Protein AF-A0A2A9NY56-F1 (afdb_monomer_lite)

Structure (mmCIF, N/CA/C/O backbone):
data_AF-A0A2A9NY56-F1
#
_entry.id   AF-A0A2A9NY56-F1
#
loop_
_atom_site.group_PDB
_atom_site.id
_atom_site.type_symbol
_atom_site.label_atom_id
_atom_site.label_alt_id
_atom_site.label_comp_id
_atom_site.label_asym_id
_atom_site.label_entity_id
_atom_site.label_seq_id
_atom_site.pdbx_PDB_ins_code
_atom_site.Cartn_x
_atom_site.Cartn_y
_atom_site.Cartn_z
_atom_site.occupancy
_atom_site.B_iso_or_equiv
_atom_site.auth_seq_id
_atom_site.auth_comp_id
_atom_site.auth_asym_id
_atom_site.auth_atom_id
_atom_site.pdbx_PDB_model_num
ATOM 1 N N . MET A 1 1 ? 79.852 6.663 -27.196 1.00 42.16 1 MET A N 1
ATOM 2 C CA . MET A 1 1 ? 78.808 7.225 -26.314 1.00 42.16 1 MET A CA 1
ATOM 3 C C . MET A 1 1 ? 77.506 6.534 -26.672 1.00 42.16 1 MET A C 1
ATOM 5 O O . MET A 1 1 ? 76.923 6.876 -27.689 1.00 42.16 1 MET A O 1
ATOM 9 N N . SER A 1 2 ? 77.112 5.520 -25.904 1.00 43.03 2 SER A N 1
ATOM 10 C CA . SER A 1 2 ? 75.875 4.762 -26.122 1.00 43.03 2 SER A CA 1
ATOM 11 C C . SER A 1 2 ? 75.054 4.850 -24.839 1.00 43.03 2 SER A C 1
ATOM 13 O O . SER A 1 2 ? 75.516 4.393 -23.796 1.00 43.03 2 SER A O 1
ATOM 15 N N . GLN A 1 3 ? 73.889 5.494 -24.895 1.00 44.47 3 GLN A N 1
ATOM 16 C CA . GLN A 1 3 ? 72.906 5.458 -23.810 1.00 44.47 3 GLN A CA 1
ATOM 17 C C . GLN A 1 3 ? 72.068 4.178 -23.935 1.00 44.47 3 GLN A C 1
ATOM 19 O O . GLN A 1 3 ? 71.648 3.857 -25.048 1.00 44.47 3 GLN A O 1
ATOM 24 N N . PRO A 1 4 ? 71.783 3.459 -22.836 1.00 50.56 4 PRO A N 1
ATOM 25 C CA . PRO A 1 4 ? 70.754 2.437 -22.830 1.00 50.56 4 PRO A CA 1
ATOM 26 C C . PRO A 1 4 ? 69.376 3.062 -22.575 1.00 50.56 4 PRO A C 1
ATOM 28 O O . PRO A 1 4 ? 69.202 3.922 -21.712 1.00 50.56 4 PRO A O 1
ATOM 31 N N . GLN A 1 5 ? 68.403 2.594 -23.347 1.00 48.91 5 GLN A N 1
ATOM 32 C CA . GLN A 1 5 ? 66.991 2.952 -23.312 1.00 48.91 5 GLN A CA 1
ATOM 33 C C . GLN A 1 5 ? 66.207 1.733 -22.796 1.00 48.91 5 GLN A C 1
ATOM 35 O O . GLN A 1 5 ? 66.368 0.676 -23.396 1.00 48.91 5 GLN A O 1
ATOM 40 N N . GLN A 1 6 ? 65.410 1.886 -21.719 1.00 47.91 6 GLN A N 1
ATOM 41 C CA . GLN A 1 6 ? 64.246 1.069 -21.261 1.00 47.91 6 GLN A CA 1
ATOM 42 C C . GLN A 1 6 ? 64.031 1.270 -19.740 1.00 47.91 6 GLN A C 1
ATOM 44 O O . GLN A 1 6 ? 65.013 1.345 -19.011 1.00 47.91 6 GLN A O 1
ATOM 49 N N . SER A 1 7 ? 62.840 1.386 -19.139 1.00 48.34 7 SER A N 1
ATOM 50 C CA . SER A 1 7 ? 61.424 1.301 -19.551 1.00 48.34 7 SER A CA 1
ATOM 51 C C . SER A 1 7 ? 60.571 2.089 -18.528 1.00 48.34 7 SER A C 1
ATOM 53 O O . SER A 1 7 ? 60.995 2.209 -17.376 1.00 48.34 7 SER A O 1
ATOM 55 N N . PRO A 1 8 ? 59.375 2.604 -18.874 1.00 48.44 8 PRO A N 1
ATOM 56 C CA . PRO A 1 8 ? 58.460 3.170 -17.886 1.00 48.44 8 PRO A CA 1
ATOM 57 C C . PRO A 1 8 ? 57.785 2.066 -17.056 1.00 48.44 8 PRO A C 1
ATOM 59 O O . PRO A 1 8 ? 57.293 1.078 -17.593 1.00 48.44 8 PRO A O 1
ATOM 62 N N . SER A 1 9 ? 57.796 2.261 -15.737 1.00 47.44 9 SER A N 1
ATOM 63 C CA . SER A 1 9 ? 57.176 1.410 -14.717 1.00 47.44 9 SER A CA 1
ATOM 64 C C . SER A 1 9 ? 55.661 1.299 -14.937 1.00 47.44 9 SER A C 1
ATOM 66 O O . SER A 1 9 ? 54.946 2.300 -14.863 1.00 47.44 9 SER A O 1
ATOM 68 N N . GLU A 1 10 ? 55.179 0.091 -15.221 1.00 50.28 10 GLU A N 1
ATOM 69 C CA . GLU A 1 10 ? 53.761 -0.233 -15.374 1.00 50.28 10 GLU A CA 1
ATOM 70 C C . GLU A 1 10 ? 53.108 -0.276 -13.982 1.00 50.28 10 GLU A C 1
ATOM 72 O O . GLU A 1 10 ? 53.420 -1.129 -13.150 1.00 50.28 10 GLU A O 1
ATOM 77 N N . ALA A 1 11 ? 52.243 0.697 -13.688 1.00 56.78 11 ALA A N 1
ATOM 78 C CA . ALA A 1 11 ? 51.464 0.705 -12.455 1.00 56.78 11 ALA A CA 1
ATOM 79 C C . ALA A 1 11 ? 50.435 -0.443 -12.481 1.00 56.78 11 ALA A C 1
ATOM 81 O O . ALA A 1 11 ? 49.786 -0.642 -13.510 1.00 56.78 11 ALA A O 1
ATOM 82 N N . PRO A 1 12 ? 50.224 -1.176 -11.373 1.00 51.25 12 PRO A N 1
ATOM 83 C CA . PRO A 1 12 ? 49.227 -2.233 -11.340 1.00 51.25 12 PRO A CA 1
ATOM 84 C C . PRO A 1 12 ? 47.830 -1.613 -11.431 1.00 51.25 12 PRO A C 1
ATOM 86 O O . PRO A 1 12 ? 47.360 -0.959 -10.499 1.00 51.25 12 PRO A O 1
ATOM 89 N N . GLN A 1 13 ? 47.158 -1.824 -12.564 1.00 53.50 13 GLN A N 1
ATOM 90 C CA . GLN A 1 13 ? 45.727 -1.582 -12.697 1.00 53.50 13 GLN A CA 1
ATOM 91 C C . GLN A 1 13 ? 45.003 -2.584 -11.794 1.00 53.50 13 GLN A C 1
ATOM 93 O O . GLN A 1 13 ? 44.793 -3.742 -12.154 1.00 53.50 13 GLN A O 1
ATOM 98 N N . SER A 1 14 ? 44.653 -2.152 -10.584 1.00 56.78 14 SER A N 1
ATOM 99 C CA . SER A 1 14 ? 43.724 -2.871 -9.723 1.00 56.78 14 SER A CA 1
ATOM 100 C C . SER A 1 14 ? 42.369 -2.907 -10.424 1.00 56.78 14 SER A C 1
ATOM 102 O O . SER A 1 14 ? 41.573 -1.973 -10.357 1.00 56.7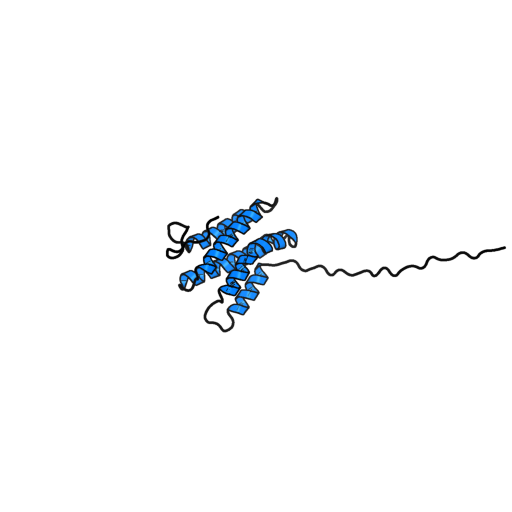8 14 SER A O 1
ATOM 104 N N . ASN A 1 15 ? 42.123 -3.995 -11.147 1.00 57.31 15 ASN A N 1
ATOM 105 C CA . ASN A 1 15 ? 40.839 -4.291 -11.755 1.00 57.31 15 ASN A CA 1
ATOM 106 C C . ASN A 1 15 ? 39.848 -4.573 -10.613 1.00 57.31 15 ASN A C 1
ATOM 108 O O . ASN A 1 15 ? 39.720 -5.704 -10.145 1.00 57.31 15 ASN A O 1
ATOM 112 N N . VAL A 1 16 ? 39.229 -3.519 -10.074 1.00 62.28 16 VAL A N 1
ATOM 113 C CA . VAL A 1 16 ? 38.193 -3.638 -9.047 1.00 62.28 16 VAL A CA 1
ATOM 114 C C . VAL A 1 16 ? 37.009 -4.334 -9.707 1.00 62.28 16 VAL A C 1
ATOM 116 O O . VAL A 1 16 ? 36.280 -3.726 -10.487 1.00 62.28 16 VAL A O 1
ATOM 119 N N . MET A 1 17 ? 36.826 -5.624 -9.420 1.00 58.97 17 MET A N 1
ATOM 120 C CA . MET A 1 17 ? 35.583 -6.319 -9.736 1.00 58.97 17 MET A CA 1
ATOM 121 C C . MET A 1 17 ? 34.468 -5.656 -8.925 1.00 58.97 17 MET A C 1
ATOM 123 O O . MET A 1 17 ? 34.290 -5.937 -7.741 1.00 58.97 17 MET A O 1
ATOM 127 N N . ILE A 1 18 ? 33.740 -4.731 -9.547 1.00 68.50 18 ILE A N 1
ATOM 128 C CA . ILE A 1 18 ? 32.514 -4.184 -8.977 1.00 68.50 18 ILE A CA 1
ATOM 129 C C . ILE A 1 18 ? 31.457 -5.275 -9.145 1.00 68.50 18 ILE A C 1
ATOM 131 O O . ILE A 1 18 ? 30.907 -5.453 -10.231 1.00 68.50 18 ILE A O 1
ATOM 135 N N . SER A 1 19 ? 31.215 -6.049 -8.086 1.00 72.62 19 SER A N 1
ATOM 136 C CA . SER A 1 19 ? 30.100 -6.994 -8.060 1.00 72.62 19 SER A CA 1
ATOM 137 C C . SER A 1 19 ? 28.792 -6.235 -8.323 1.00 72.62 19 SER A C 1
ATOM 139 O O . SER A 1 19 ? 28.560 -5.208 -7.677 1.00 72.62 19 SER A O 1
ATOM 141 N N . PRO A 1 20 ? 27.940 -6.701 -9.254 1.00 70.69 20 PRO A N 1
ATOM 142 C CA . PRO A 1 20 ? 26.686 -6.026 -9.544 1.00 70.69 20 PRO A CA 1
ATOM 143 C C . PRO A 1 20 ? 25.802 -6.008 -8.297 1.00 70.69 20 PRO A C 1
ATOM 145 O O . PRO A 1 20 ? 25.590 -7.039 -7.656 1.00 70.69 20 PRO A O 1
ATOM 148 N N . ILE A 1 21 ? 25.301 -4.822 -7.949 1.00 75.62 21 ILE A N 1
ATOM 149 C CA . ILE A 1 21 ? 24.345 -4.649 -6.855 1.00 75.62 21 ILE A CA 1
ATOM 150 C C . ILE A 1 21 ? 23.062 -5.387 -7.261 1.00 75.62 21 ILE A C 1
ATOM 152 O O . ILE A 1 21 ? 22.561 -5.139 -8.363 1.00 75.62 21 ILE A O 1
ATOM 156 N N . PRO A 1 22 ? 22.536 -6.304 -6.428 1.00 81.69 22 PRO A N 1
ATOM 157 C CA . PRO A 1 22 ? 21.313 -7.015 -6.762 1.00 81.69 22 PRO A CA 1
ATOM 158 C C . PRO A 1 22 ? 20.146 -6.026 -6.914 1.00 81.69 22 PRO A C 1
ATOM 160 O O . PRO A 1 22 ? 20.089 -5.031 -6.184 1.00 81.69 22 PRO A O 1
ATOM 163 N N . PRO A 1 23 ? 19.216 -6.281 -7.850 1.00 86.12 23 PRO A N 1
ATOM 164 C CA . PRO A 1 23 ? 18.052 -5.430 -8.035 1.00 86.12 23 PRO A CA 1
ATOM 165 C C . PRO A 1 23 ? 17.198 -5.371 -6.768 1.00 86.12 23 PRO A C 1
ATOM 167 O O . PRO A 1 23 ? 17.100 -6.348 -6.024 1.00 86.12 23 PRO A O 1
ATOM 170 N N . THR A 1 24 ? 16.558 -4.225 -6.536 1.00 89.62 24 THR A N 1
ATOM 171 C CA . THR A 1 24 ? 15.567 -4.103 -5.467 1.00 89.62 24 THR A CA 1
ATOM 172 C C . THR A 1 24 ? 14.310 -4.906 -5.812 1.00 89.62 24 THR A C 1
ATOM 174 O O . THR A 1 24 ? 13.937 -5.038 -6.981 1.00 89.62 24 THR A O 1
ATOM 177 N N . ASP A 1 25 ? 13.683 -5.468 -4.779 1.00 92.94 25 ASP A N 1
ATOM 178 C CA . ASP A 1 25 ? 12.424 -6.205 -4.870 1.00 92.94 25 ASP A CA 1
ATOM 179 C C . ASP A 1 25 ? 11.568 -5.851 -3.652 1.00 92.94 25 ASP A C 1
ATOM 181 O O . ASP A 1 25 ? 11.750 -6.377 -2.546 1.00 92.94 25 ASP A O 1
ATOM 185 N N . TYR A 1 26 ? 10.637 -4.917 -3.845 1.00 95.56 26 TYR A N 1
ATOM 186 C CA . TYR A 1 26 ? 9.736 -4.497 -2.774 1.00 95.56 26 TYR A CA 1
ATOM 187 C C . TYR A 1 26 ? 8.805 -5.622 -2.308 1.00 95.56 26 TYR A C 1
ATOM 189 O O . TYR A 1 26 ? 8.437 -5.677 -1.134 1.00 95.56 26 TYR A O 1
ATOM 197 N N . GLY A 1 27 ? 8.424 -6.531 -3.208 1.00 94.31 27 GLY A N 1
ATOM 198 C CA . GLY A 1 27 ? 7.563 -7.665 -2.894 1.00 94.31 27 GLY A CA 1
ATOM 199 C C . GLY A 1 27 ? 8.231 -8.608 -1.903 1.00 94.31 27 GLY A C 1
ATOM 200 O O . GLY A 1 27 ? 7.651 -8.921 -0.861 1.00 94.31 27 GLY A O 1
ATOM 201 N N . ALA A 1 28 ? 9.470 -9.005 -2.190 1.00 94.31 28 ALA A N 1
ATOM 202 C CA . ALA A 1 28 ? 10.279 -9.830 -1.301 1.00 94.31 28 ALA A CA 1
ATOM 203 C C . ALA A 1 28 ? 10.540 -9.131 0.041 1.00 94.31 28 ALA A C 1
ATOM 205 O O . ALA A 1 28 ? 10.365 -9.749 1.092 1.00 94.31 28 ALA A O 1
ATOM 206 N N . PHE A 1 29 ? 10.879 -7.837 0.015 1.00 94.38 29 PHE A N 1
ATOM 207 C CA . PHE A 1 29 ? 11.087 -7.035 1.224 1.00 94.38 29 PHE A CA 1
ATOM 208 C C . PHE A 1 29 ? 9.848 -7.016 2.132 1.00 94.38 29 PHE A C 1
ATOM 210 O O . PHE A 1 29 ? 9.940 -7.329 3.318 1.00 94.38 29 PHE A O 1
ATOM 217 N N . VAL A 1 30 ? 8.671 -6.705 1.579 1.00 94.94 30 VAL A N 1
ATOM 218 C CA . VAL A 1 30 ? 7.408 -6.674 2.334 1.00 94.94 30 VAL A CA 1
ATOM 219 C C . VAL A 1 30 ? 7.083 -8.044 2.922 1.00 94.94 30 VAL A C 1
ATOM 221 O O . VAL A 1 30 ? 6.676 -8.132 4.079 1.00 94.94 30 VAL A O 1
ATOM 224 N N . ILE A 1 31 ? 7.252 -9.119 2.146 1.00 93.50 31 ILE A N 1
ATOM 225 C CA . ILE A 1 31 ? 6.973 -10.481 2.617 1.00 93.50 31 ILE A CA 1
ATOM 226 C C . ILE A 1 31 ? 7.880 -10.844 3.798 1.00 93.50 31 ILE A C 1
ATOM 228 O O . ILE A 1 31 ? 7.381 -11.406 4.772 1.00 93.50 31 ILE A O 1
ATOM 232 N N . ASP A 1 32 ? 9.171 -10.502 3.747 1.00 92.38 32 ASP A N 1
ATOM 233 C CA . ASP A 1 32 ? 10.100 -10.740 4.859 1.00 92.38 32 ASP A CA 1
ATOM 234 C C . ASP A 1 32 ? 9.665 -10.001 6.131 1.00 92.38 32 ASP A C 1
ATOM 236 O O . ASP A 1 32 ? 9.522 -10.618 7.191 1.00 92.38 32 ASP A O 1
ATOM 240 N N . VAL A 1 33 ? 9.362 -8.702 6.028 1.00 90.56 33 VAL A N 1
ATOM 241 C CA . VAL A 1 33 ? 8.942 -7.900 7.190 1.00 90.56 33 VAL A CA 1
ATOM 242 C C . VAL A 1 33 ? 7.625 -8.418 7.779 1.00 90.56 33 VAL A C 1
ATOM 244 O O . VAL A 1 33 ? 7.515 -8.616 8.992 1.00 90.56 33 VAL A O 1
ATOM 247 N N . LEU A 1 34 ? 6.633 -8.734 6.941 1.00 89.56 34 LEU A N 1
ATOM 248 C CA . LEU A 1 34 ? 5.360 -9.306 7.399 1.00 89.56 34 LEU A CA 1
ATOM 249 C C . LEU A 1 34 ? 5.540 -10.696 8.039 1.00 89.56 34 LEU A C 1
ATOM 251 O O . LEU A 1 34 ? 4.872 -11.038 9.020 1.00 89.56 34 LEU A O 1
ATOM 255 N N . ALA A 1 35 ? 6.459 -11.512 7.521 1.00 89.25 35 ALA A N 1
ATOM 256 C CA . ALA A 1 35 ? 6.771 -12.819 8.092 1.00 89.25 35 ALA A CA 1
ATOM 257 C C . ALA A 1 35 ? 7.497 -12.716 9.441 1.00 89.25 35 ALA A C 1
ATOM 259 O O . ALA A 1 35 ? 7.395 -13.635 10.252 1.00 89.25 35 ALA A O 1
ATOM 260 N N . ARG A 1 36 ? 8.238 -11.633 9.692 1.00 86.56 36 ARG A N 1
ATOM 261 C CA . ARG A 1 36 ? 8.925 -11.385 10.968 1.00 86.56 36 ARG A CA 1
ATOM 262 C C . ARG A 1 36 ? 7.983 -10.820 12.026 1.00 86.56 36 ARG A C 1
ATOM 264 O O . ARG A 1 36 ? 7.981 -11.319 13.145 1.00 86.56 36 ARG A O 1
ATOM 271 N N . THR A 1 37 ? 7.132 -9.870 11.653 1.00 81.50 37 THR A N 1
ATOM 272 C CA . THR A 1 37 ? 6.140 -9.245 12.553 1.00 81.50 37 THR A C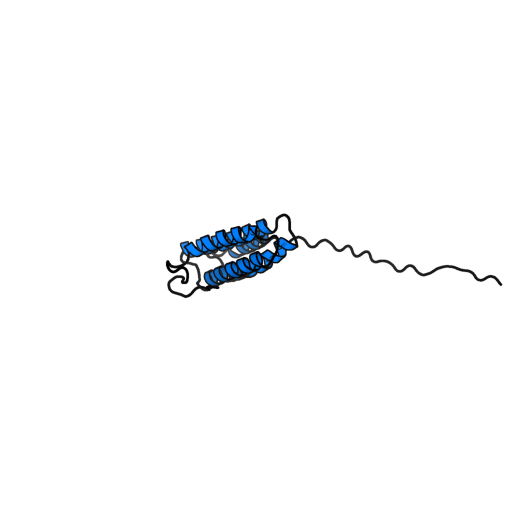A 1
ATOM 273 C C . THR A 1 37 ? 5.039 -10.197 13.011 1.00 81.50 37 THR A C 1
ATOM 275 O O . THR A 1 37 ? 4.490 -10.033 14.096 1.00 81.50 37 THR A O 1
ATOM 278 N N . SER A 1 38 ? 4.718 -11.218 12.213 1.00 79.44 38 SER A N 1
ATOM 279 C CA . SER A 1 38 ? 3.705 -12.225 12.563 1.00 79.44 38 SER A CA 1
ATOM 280 C C . SER A 1 38 ? 4.232 -13.377 13.428 1.00 79.44 38 SER A C 1
ATOM 282 O O . SER A 1 38 ? 3.440 -14.127 14.004 1.00 79.44 38 SER A O 1
ATOM 284 N N . ARG A 1 39 ? 5.555 -13.547 13.563 1.00 75.44 39 ARG A N 1
ATOM 285 C CA . ARG A 1 39 ? 6.142 -14.633 14.365 1.00 75.44 39 ARG A CA 1
ATOM 286 C C . ARG A 1 39 ? 6.091 -14.290 15.853 1.00 75.44 39 ARG A C 1
ATOM 288 O O . ARG A 1 39 ? 6.961 -13.607 16.375 1.00 75.44 39 ARG A O 1
ATOM 295 N N . GLY A 1 40 ? 5.089 -14.830 16.545 1.00 66.06 40 GLY A N 1
ATOM 296 C CA . GLY A 1 40 ? 5.008 -14.819 18.012 1.00 66.06 40 GLY A CA 1
ATOM 297 C C . GLY A 1 40 ? 4.050 -13.786 18.608 1.00 66.06 40 GLY A C 1
ATOM 298 O O . GLY A 1 40 ? 3.779 -13.851 19.804 1.00 66.06 40 GLY A O 1
ATOM 299 N N . SER A 1 41 ? 3.481 -12.897 17.791 1.00 67.88 41 SER A N 1
ATOM 300 C CA . SER A 1 41 ? 2.420 -11.972 18.199 1.00 67.88 41 SER A CA 1
ATOM 301 C C . SER A 1 41 ? 1.076 -12.387 17.598 1.00 67.88 41 SER A C 1
ATOM 303 O O . SER A 1 41 ? 1.002 -12.842 16.457 1.00 67.88 41 SER A O 1
ATOM 305 N N . ARG A 1 42 ? -0.011 -12.221 18.362 1.00 75.31 42 ARG A N 1
ATOM 306 C CA . ARG A 1 42 ? -1.383 -12.426 17.863 1.00 75.31 42 ARG A CA 1
ATOM 307 C C . ARG A 1 42 ? -1.823 -11.286 16.924 1.00 75.31 42 ARG A C 1
ATOM 309 O O . ARG A 1 42 ? -2.753 -11.486 16.148 1.00 75.31 42 ARG A O 1
ATOM 316 N N . SER A 1 43 ? -1.143 -10.138 16.964 1.00 80.81 43 SER A N 1
ATOM 317 C CA . SER A 1 43 ? -1.421 -8.946 16.153 1.00 80.81 43 SER A CA 1
ATOM 318 C C . SER A 1 43 ? -0.190 -8.492 15.362 1.00 80.81 43 SER A C 1
ATOM 320 O O . SER A 1 43 ? 0.948 -8.710 15.779 1.00 80.81 43 SER A O 1
ATOM 322 N N . ILE A 1 44 ? -0.424 -7.848 14.219 1.00 89.44 44 ILE A N 1
ATOM 323 C CA . ILE A 1 44 ? 0.631 -7.263 13.379 1.00 89.44 44 ILE A CA 1
ATOM 324 C C . ILE A 1 44 ? 1.125 -5.968 14.031 1.00 89.44 44 ILE A C 1
ATOM 326 O O . ILE A 1 44 ? 0.309 -5.158 14.466 1.00 89.44 44 ILE A O 1
ATOM 330 N N . ASP A 1 45 ? 2.443 -5.759 14.071 1.00 91.06 45 ASP A N 1
ATOM 331 C CA . ASP A 1 45 ? 3.020 -4.472 14.467 1.00 91.06 45 ASP A CA 1
ATOM 332 C C . ASP A 1 45 ? 2.738 -3.419 13.380 1.00 91.06 45 ASP A C 1
ATOM 334 O O . ASP A 1 45 ? 3.323 -3.431 12.290 1.00 91.06 45 ASP A O 1
ATOM 338 N N . GLN A 1 46 ? 1.807 -2.507 13.673 1.00 94.69 46 GLN A N 1
ATOM 339 C CA . GLN A 1 46 ? 1.395 -1.461 12.742 1.00 94.69 46 GLN A CA 1
ATOM 340 C C . GLN A 1 46 ? 2.478 -0.403 12.508 1.00 94.69 46 GLN A C 1
ATOM 342 O O . GLN A 1 46 ? 2.455 0.252 11.468 1.00 94.69 46 GLN A O 1
ATOM 347 N N . LYS A 1 47 ? 3.477 -0.277 13.390 1.00 94.31 47 LYS A N 1
ATOM 348 C CA . LYS A 1 47 ? 4.602 0.644 13.198 1.00 94.31 47 LYS A CA 1
ATOM 349 C C . LYS A 1 47 ? 5.539 0.152 12.100 1.00 94.31 47 LYS A C 1
ATOM 351 O O . LYS A 1 47 ? 5.902 0.928 11.216 1.00 94.31 47 LYS A O 1
ATOM 356 N N . GLU A 1 48 ? 5.893 -1.133 12.115 1.00 92.88 48 GLU A N 1
ATOM 357 C CA . GLU A 1 48 ? 6.678 -1.744 11.031 1.00 92.88 48 GLU A CA 1
ATOM 358 C C . GLU A 1 48 ? 5.884 -1.767 9.715 1.00 92.88 48 GLU A C 1
ATOM 360 O O . GLU A 1 48 ? 6.436 -1.500 8.643 1.00 92.88 48 GLU A O 1
ATOM 365 N N . LEU A 1 49 ? 4.565 -1.985 9.785 1.00 95.31 49 LEU A N 1
ATOM 366 C CA . LEU A 1 49 ? 3.680 -1.868 8.625 1.00 95.31 49 LEU A CA 1
ATOM 367 C C . LEU A 1 49 ? 3.678 -0.442 8.047 1.00 95.31 49 LEU A C 1
ATOM 369 O O . LEU A 1 49 ? 3.837 -0.282 6.837 1.00 95.31 49 LEU A O 1
ATOM 373 N N . CYS A 1 50 ? 3.548 0.593 8.884 1.00 96.81 50 CYS A N 1
ATOM 374 C CA . CYS A 1 50 ? 3.623 1.997 8.468 1.00 96.81 50 CYS A CA 1
ATOM 375 C C . CYS A 1 50 ? 4.957 2.310 7.783 1.00 96.81 50 CYS A C 1
ATOM 377 O O . CYS A 1 50 ? 4.970 2.963 6.740 1.00 96.81 50 CYS A O 1
ATOM 379 N N . GLN A 1 51 ? 6.072 1.804 8.314 1.00 95.50 51 GLN A N 1
ATOM 380 C CA . GLN A 1 51 ? 7.383 1.953 7.677 1.00 95.50 51 GLN A CA 1
ATOM 381 C C . GLN A 1 51 ? 7.414 1.295 6.294 1.00 95.50 51 GLN A C 1
ATOM 383 O O . GLN A 1 51 ? 7.830 1.931 5.327 1.00 95.50 51 GLN A O 1
ATOM 388 N N . CYS A 1 52 ? 6.910 0.063 6.165 1.00 95.19 52 CYS A N 1
ATOM 389 C CA . CYS A 1 52 ? 6.836 -0.622 4.874 1.00 95.19 52 CYS A CA 1
ATOM 390 C C . CYS A 1 52 ? 5.999 0.159 3.860 1.00 95.19 52 CYS A C 1
ATOM 392 O O . CYS A 1 52 ? 6.425 0.332 2.719 1.00 95.19 52 CYS A O 1
ATOM 394 N N . ILE A 1 53 ? 4.827 0.645 4.274 1.00 97.38 53 ILE A N 1
ATOM 395 C CA . ILE A 1 53 ? 3.928 1.445 3.436 1.00 97.38 53 ILE A CA 1
ATOM 3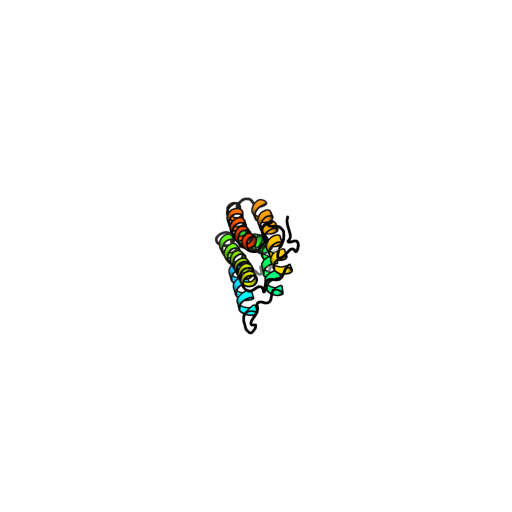96 C C . ILE A 1 53 ? 4.611 2.748 3.005 1.00 97.38 53 ILE A C 1
ATOM 398 O O . ILE A 1 53 ? 4.565 3.100 1.827 1.00 97.38 53 ILE A O 1
ATOM 402 N N . GLY A 1 54 ? 5.270 3.445 3.933 1.00 97.06 54 GLY A N 1
ATOM 403 C CA . GLY A 1 54 ? 5.959 4.709 3.663 1.00 97.06 54 GLY A CA 1
ATOM 404 C C . GLY A 1 54 ? 7.103 4.585 2.655 1.00 97.06 54 GLY A C 1
ATOM 405 O O . GLY A 1 54 ? 7.422 5.551 1.970 1.00 97.06 54 GLY A O 1
ATOM 406 N N . LEU A 1 55 ? 7.688 3.395 2.505 1.00 97.00 55 LEU A N 1
ATOM 407 C CA . LEU A 1 55 ? 8.749 3.133 1.531 1.00 97.00 55 LEU A CA 1
ATOM 408 C C . LEU A 1 55 ? 8.227 2.865 0.108 1.00 97.00 55 LEU A C 1
ATOM 410 O O . LEU A 1 55 ? 9.021 2.854 -0.833 1.00 97.00 55 LEU A O 1
ATOM 414 N N . ALA A 1 56 ? 6.917 2.676 -0.088 1.00 97.00 56 ALA A N 1
ATOM 415 C CA . ALA A 1 56 ? 6.348 2.253 -1.372 1.00 97.00 56 ALA A CA 1
ATOM 416 C C . ALA A 1 56 ? 6.698 3.192 -2.539 1.00 97.00 56 ALA A C 1
ATOM 418 O O . ALA A 1 56 ? 6.965 2.720 -3.644 1.00 97.00 56 ALA A O 1
ATOM 419 N N . SER A 1 57 ? 6.720 4.509 -2.314 1.00 95.44 57 SER A N 1
ATOM 420 C CA . SER A 1 57 ? 7.049 5.498 -3.349 1.00 95.44 57 SER A CA 1
ATOM 421 C C . SER A 1 57 ? 8.540 5.488 -3.707 1.00 95.44 57 SER A C 1
ATOM 423 O O . SER A 1 57 ? 8.890 5.632 -4.879 1.00 95.44 57 SER A O 1
ATOM 425 N N . SER A 1 58 ? 9.422 5.247 -2.732 1.00 94.44 58 SER A N 1
ATOM 426 C CA . SER A 1 58 ? 10.861 5.073 -2.970 1.00 94.44 58 SER A CA 1
ATOM 427 C C . SER A 1 58 ? 11.151 3.785 -3.736 1.00 94.44 58 SER A C 1
ATOM 429 O O . SER A 1 58 ? 11.853 3.828 -4.745 1.00 94.44 58 SER A O 1
ATOM 431 N N . PHE A 1 59 ? 10.551 2.665 -3.320 1.00 94.62 59 PHE A N 1
ATOM 432 C CA . PHE A 1 59 ? 10.688 1.392 -4.027 1.00 94.62 59 PHE A CA 1
ATOM 433 C C . PHE A 1 59 ? 10.102 1.434 -5.433 1.00 94.62 59 PHE A C 1
ATOM 435 O O . PHE A 1 59 ? 10.644 0.799 -6.327 1.00 94.62 59 PHE A O 1
ATOM 442 N N . LEU A 1 60 ? 9.046 2.218 -5.673 1.00 93.62 60 LEU A N 1
ATOM 443 C CA . LEU A 1 60 ? 8.549 2.426 -7.032 1.00 93.62 60 LEU A CA 1
ATOM 444 C C . LEU A 1 60 ? 9.651 2.983 -7.942 1.00 93.62 60 LEU A C 1
ATOM 446 O O . LEU A 1 60 ? 9.820 2.517 -9.065 1.00 93.62 60 LEU A O 1
ATOM 450 N N . VAL A 1 61 ? 10.422 3.961 -7.466 1.00 91.25 61 VAL A N 1
ATOM 451 C CA . VAL A 1 61 ? 11.534 4.526 -8.239 1.00 91.25 61 VAL A CA 1
ATOM 452 C C . VAL A 1 61 ? 12.665 3.510 -8.390 1.00 91.25 61 VAL A C 1
ATOM 454 O O . VAL A 1 61 ? 13.150 3.303 -9.502 1.00 91.25 61 VAL A O 1
ATOM 457 N N . THR A 1 62 ? 13.098 2.862 -7.308 1.00 91.25 62 THR A N 1
ATOM 458 C CA . THR A 1 62 ? 14.256 1.955 -7.368 1.00 91.25 62 THR A CA 1
ATOM 459 C C . THR A 1 62 ? 13.953 0.681 -8.148 1.00 91.25 62 THR A C 1
ATOM 461 O O . THR A 1 62 ? 14.735 0.325 -9.024 1.00 91.25 62 THR A O 1
ATOM 464 N N . ASP A 1 63 ? 12.801 0.043 -7.933 1.00 89.56 63 ASP A N 1
ATOM 465 C CA . ASP A 1 63 ? 12.434 -1.185 -8.648 1.00 89.56 63 ASP A CA 1
ATOM 466 C C . ASP A 1 63 ? 12.309 -0.901 -10.148 1.00 89.56 63 ASP A C 1
ATOM 468 O O . ASP A 1 63 ? 12.794 -1.674 -10.968 1.00 89.56 63 ASP A O 1
ATOM 472 N N . THR A 1 64 ? 11.747 0.244 -10.540 1.00 88.62 64 THR A N 1
ATOM 473 C CA . THR A 1 64 ? 11.587 0.580 -11.966 1.00 88.62 64 THR A CA 1
ATOM 474 C C . THR A 1 64 ? 12.877 1.006 -12.661 1.00 88.62 64 THR A C 1
ATOM 476 O O . THR A 1 64 ? 12.985 0.853 -13.877 1.00 88.62 64 THR A O 1
ATOM 479 N N . THR A 1 65 ? 13.858 1.526 -11.920 1.00 88.00 65 THR A N 1
ATOM 480 C CA . THR A 1 65 ? 15.136 1.987 -12.487 1.00 88.00 65 THR A CA 1
ATOM 481 C C . THR A 1 65 ? 16.217 0.916 -12.469 1.00 88.00 65 THR A C 1
ATOM 483 O O . THR A 1 65 ? 16.997 0.828 -13.414 1.00 88.00 65 THR A O 1
ATOM 486 N N . ILE A 1 66 ? 16.259 0.093 -11.422 1.00 86.81 66 ILE A N 1
ATOM 487 C CA . ILE A 1 66 ? 17.286 -0.936 -11.217 1.00 86.81 66 ILE A CA 1
ATOM 488 C C . ILE A 1 66 ? 16.830 -2.284 -11.799 1.00 86.81 66 ILE A C 1
ATOM 490 O O . ILE A 1 66 ? 17.658 -3.073 -12.248 1.00 86.81 66 ILE A O 1
ATOM 494 N N . ASN A 1 67 ? 15.517 -2.535 -11.855 1.00 85.56 67 ASN A N 1
ATOM 495 C CA . ASN A 1 67 ? 14.919 -3.762 -12.383 1.00 85.56 67 ASN A CA 1
ATOM 496 C C . ASN A 1 67 ? 13.815 -3.450 -13.415 1.00 85.56 67 ASN A C 1
ATOM 498 O O . ASN A 1 67 ? 12.632 -3.697 -13.171 1.00 85.56 67 ASN A O 1
ATOM 502 N N . PRO A 1 68 ? 14.156 -2.910 -14.597 1.00 83.00 68 PRO A N 1
ATOM 503 C CA . PRO A 1 68 ? 13.154 -2.446 -15.556 1.00 83.00 68 PRO A CA 1
ATOM 504 C C . PRO A 1 68 ? 12.265 -3.568 -16.118 1.00 83.00 68 PRO A C 1
ATOM 506 O O . PRO A 1 68 ? 11.171 -3.288 -16.602 1.00 83.00 68 PRO A O 1
ATOM 509 N N . GLN A 1 69 ? 12.703 -4.831 -16.061 1.00 85.62 69 GLN A N 1
ATOM 510 C CA . GLN A 1 69 ? 11.935 -5.972 -16.564 1.00 85.62 69 GLN A CA 1
ATOM 511 C C . GLN A 1 69 ? 10.801 -6.386 -15.626 1.00 85.62 69 GLN A C 1
ATOM 513 O O . GLN A 1 69 ? 9.723 -6.721 -16.107 1.00 85.62 69 GLN A O 1
ATOM 518 N N . THR A 1 70 ? 11.039 -6.403 -14.310 1.00 89.62 70 THR A N 1
ATOM 519 C CA . THR A 1 70 ? 10.082 -6.973 -13.336 1.00 89.62 70 THR A CA 1
ATOM 520 C C . THR A 1 70 ? 9.732 -6.035 -12.183 1.00 89.62 70 THR A C 1
ATOM 522 O O . THR A 1 70 ? 8.819 -6.322 -11.414 1.00 89.62 70 THR A O 1
ATOM 525 N N . GLY A 1 71 ? 10.377 -4.872 -12.095 1.00 91.69 71 GLY A N 1
ATOM 526 C CA . GLY A 1 71 ? 10.262 -3.954 -10.968 1.00 91.69 71 GLY A CA 1
ATOM 527 C C . GLY A 1 71 ? 8.856 -3.411 -10.719 1.00 91.69 71 GLY A C 1
ATOM 528 O O . GLY A 1 71 ? 8.420 -3.287 -9.581 1.00 91.69 71 GLY A O 1
ATOM 529 N N . ILE A 1 72 ? 8.084 -3.133 -11.777 1.00 92.62 72 ILE A N 1
ATOM 530 C CA . ILE A 1 72 ? 6.679 -2.703 -11.625 1.00 92.62 72 ILE A CA 1
ATOM 531 C C . ILE A 1 72 ? 5.816 -3.833 -11.038 1.00 92.62 72 ILE A C 1
ATOM 533 O O . ILE A 1 72 ? 4.808 -3.576 -10.371 1.00 92.62 72 ILE A O 1
ATOM 537 N N . ASP A 1 73 ? 6.160 -5.088 -11.315 1.00 93.19 73 ASP A N 1
ATOM 538 C CA . ASP A 1 73 ? 5.419 -6.246 -10.825 1.00 93.19 73 ASP A CA 1
ATOM 539 C C . ASP A 1 73 ? 5.781 -6.559 -9.376 1.00 93.19 73 ASP A C 1
ATOM 541 O O . ASP A 1 73 ? 4.868 -6.689 -8.560 1.00 93.19 73 ASP A O 1
ATOM 545 N N . THR A 1 74 ? 7.070 -6.570 -9.025 1.00 93.62 74 THR A N 1
ATOM 546 C CA . THR A 1 74 ? 7.537 -6.738 -7.636 1.00 93.62 74 THR A CA 1
ATOM 547 C C . THR A 1 74 ? 7.012 -5.625 -6.739 1.00 93.62 74 THR A C 1
ATOM 549 O O . THR A 1 74 ? 6.428 -5.900 -5.686 1.00 93.62 74 THR A O 1
ATOM 552 N N . TRP A 1 75 ? 7.104 -4.373 -7.199 1.00 96.00 75 TRP A N 1
ATOM 553 C CA . TRP A 1 75 ? 6.542 -3.220 -6.507 1.00 96.00 75 TRP A CA 1
ATOM 554 C C . TRP A 1 75 ? 5.039 -3.371 -6.268 1.00 96.00 75 TRP A C 1
ATOM 556 O O . TRP A 1 75 ? 4.557 -3.188 -5.150 1.00 96.00 75 TRP A O 1
ATOM 566 N N . TYR A 1 76 ? 4.279 -3.751 -7.296 1.00 96.00 76 TYR A N 1
ATOM 567 C CA . TYR A 1 76 ? 2.835 -3.912 -7.155 1.00 96.00 76 TYR A CA 1
ATOM 568 C C . TYR A 1 76 ? 2.459 -5.043 -6.205 1.00 96.00 76 TYR A C 1
ATOM 570 O O . TYR A 1 76 ? 1.543 -4.877 -5.401 1.00 96.00 76 TYR A O 1
ATOM 578 N N . VAL A 1 77 ? 3.164 -6.175 -6.272 1.00 96.00 77 VAL A N 1
ATOM 579 C CA . VAL A 1 77 ? 2.965 -7.287 -5.338 1.00 96.00 77 VAL A CA 1
ATOM 580 C C . VAL A 1 77 ? 3.188 -6.803 -3.909 1.00 96.00 77 VAL A C 1
ATOM 582 O O . VAL A 1 77 ? 2.308 -7.001 -3.072 1.00 96.00 77 VAL A O 1
ATOM 585 N N . GLY A 1 78 ? 4.301 -6.115 -3.639 1.00 96.19 78 GLY A N 1
ATOM 586 C CA . GLY A 1 78 ? 4.590 -5.552 -2.320 1.00 96.19 78 GLY A CA 1
ATOM 587 C C . GLY A 1 78 ? 3.500 -4.588 -1.854 1.00 96.19 78 GLY A C 1
ATOM 588 O O . GLY A 1 78 ? 2.908 -4.790 -0.792 1.00 96.19 78 GLY A O 1
ATOM 589 N N . PHE A 1 79 ? 3.159 -3.594 -2.680 1.00 97.12 79 PHE A N 1
ATOM 590 C CA . PHE A 1 79 ? 2.219 -2.541 -2.295 1.00 97.12 79 PHE A CA 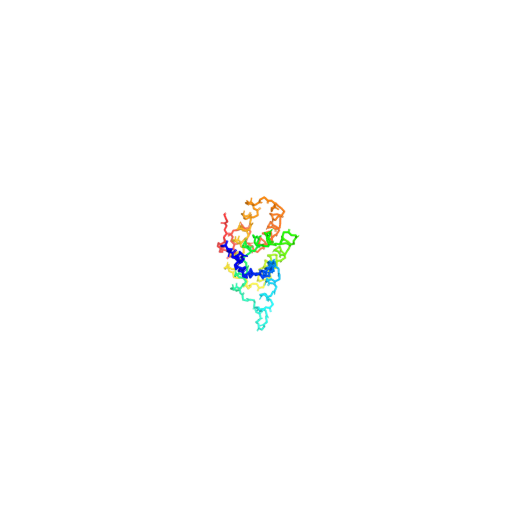1
ATOM 591 C C . PHE A 1 79 ? 0.786 -3.056 -2.129 1.00 97.12 79 PHE A C 1
ATOM 593 O O . PHE A 1 79 ? 0.093 -2.709 -1.171 1.00 97.12 79 PHE A O 1
ATOM 600 N N . SER A 1 80 ? 0.345 -3.951 -3.015 1.00 96.81 80 SER A N 1
ATOM 601 C CA . SER A 1 80 ? -0.945 -4.620 -2.867 1.00 96.81 80 SER A CA 1
ATOM 602 C C . SER A 1 80 ? -1.003 -5.426 -1.574 1.00 96.81 80 SER A C 1
ATOM 604 O O . SER A 1 80 ? -2.022 -5.375 -0.892 1.00 96.81 80 SER A O 1
ATOM 606 N N . ARG A 1 81 ? 0.063 -6.153 -1.211 1.00 95.81 81 ARG A N 1
ATOM 607 C CA . ARG A 1 81 ? 0.083 -6.991 -0.003 1.00 95.81 81 ARG A CA 1
ATOM 608 C C . ARG A 1 81 ? -0.017 -6.171 1.275 1.00 95.81 81 ARG A C 1
ATOM 610 O O . ARG A 1 81 ? -0.821 -6.531 2.130 1.00 95.81 81 ARG A O 1
ATOM 617 N N . VAL A 1 82 ? 0.724 -5.066 1.401 1.00 96.31 82 VAL A N 1
ATOM 618 C CA . VAL A 1 82 ? 0.571 -4.190 2.579 1.00 96.31 82 VAL A CA 1
ATOM 619 C C . VAL A 1 82 ? -0.835 -3.599 2.661 1.00 96.31 82 VAL A C 1
ATOM 621 O O . VAL A 1 82 ? -1.411 -3.566 3.743 1.00 96.31 82 VAL A O 1
ATOM 624 N N . VAL A 1 83 ? -1.448 -3.211 1.539 1.00 96.69 83 VAL A N 1
ATOM 625 C CA . VAL A 1 83 ? -2.833 -2.711 1.554 1.00 96.69 83 VAL A CA 1
ATOM 626 C C . VAL A 1 83 ? -3.850 -3.810 1.863 1.00 96.69 83 VAL A C 1
ATOM 628 O O . VAL A 1 83 ? -4.807 -3.559 2.591 1.00 96.69 83 VAL A O 1
ATOM 631 N N . ASP A 1 84 ? -3.637 -5.040 1.398 1.00 96.31 84 ASP A N 1
ATOM 632 C CA . ASP A 1 84 ? -4.475 -6.180 1.782 1.00 96.31 84 ASP A CA 1
ATOM 633 C C . ASP A 1 84 ? -4.391 -6.440 3.302 1.00 96.31 84 ASP A C 1
ATOM 635 O O . ASP A 1 84 ? -5.405 -6.748 3.929 1.00 96.31 84 ASP A O 1
ATOM 639 N N . VAL A 1 85 ? -3.221 -6.233 3.922 1.00 95.44 85 VAL A N 1
ATOM 640 C CA . VAL A 1 85 ? -3.059 -6.270 5.388 1.00 95.44 85 VAL A CA 1
ATOM 641 C C . VAL A 1 85 ? -3.832 -5.139 6.071 1.00 95.44 85 VAL A C 1
ATOM 643 O O . VAL A 1 85 ? -4.524 -5.400 7.053 1.00 95.44 85 VAL A O 1
ATOM 646 N N . VAL A 1 86 ? -3.792 -3.910 5.546 1.00 96.81 86 VAL A N 1
ATOM 647 C CA . VAL A 1 86 ? -4.594 -2.780 6.066 1.00 96.81 86 VAL A CA 1
ATOM 648 C C . VAL A 1 86 ? -6.090 -3.113 6.050 1.00 96.81 86 VAL A C 1
ATOM 650 O O . VAL A 1 86 ? -6.786 -2.917 7.046 1.00 96.81 86 VAL A O 1
ATOM 653 N N . VAL A 1 87 ? -6.588 -3.683 4.949 1.00 96.81 87 VAL A N 1
ATOM 654 C CA . VAL A 1 87 ? -7.989 -4.126 4.835 1.00 96.81 87 VAL A CA 1
ATOM 655 C C . VAL A 1 87 ? -8.296 -5.250 5.832 1.00 96.81 87 VAL A C 1
ATOM 657 O O . VAL A 1 87 ? -9.357 -5.248 6.461 1.00 96.81 87 VAL A O 1
ATOM 660 N N . ALA A 1 88 ? -7.375 -6.197 6.024 1.00 95.31 88 ALA A N 1
ATOM 661 C CA . ALA A 1 88 ? -7.542 -7.270 7.001 1.00 95.31 88 ALA A CA 1
ATOM 662 C C . ALA A 1 88 ? -7.613 -6.730 8.441 1.00 95.31 88 ALA A C 1
ATOM 664 O O . ALA A 1 88 ? -8.502 -7.132 9.192 1.00 95.31 88 ALA A O 1
ATOM 665 N N . LEU A 1 89 ? -6.748 -5.781 8.810 1.00 95.31 89 LEU A N 1
ATOM 666 C CA . LEU A 1 89 ? -6.783 -5.107 10.113 1.00 95.31 89 LEU A CA 1
ATOM 667 C C . LEU A 1 89 ? -8.106 -4.361 10.321 1.00 95.31 89 LEU A C 1
ATOM 669 O O . LEU A 1 89 ? -8.694 -4.439 11.400 1.00 95.31 89 LEU A O 1
ATOM 673 N N . HIS A 1 90 ? -8.629 -3.704 9.280 1.00 96.06 90 HIS A N 1
ATOM 674 C CA . HIS A 1 90 ? -9.941 -3.059 9.339 1.00 96.06 90 HIS A CA 1
ATOM 675 C C . HIS A 1 90 ? -11.051 -4.070 9.643 1.00 96.06 90 HIS A C 1
ATOM 677 O O . HIS A 1 90 ? -11.841 -3.855 10.560 1.00 96.06 90 HIS A O 1
ATOM 683 N N . SER A 1 91 ? -11.070 -5.205 8.935 1.00 95.88 91 SER A N 1
ATOM 684 C CA . SER A 1 91 ? -12.083 -6.253 9.136 1.00 95.88 91 SER A CA 1
ATOM 685 C C . SER A 1 91 ? -12.068 -6.861 10.545 1.00 95.88 91 SER A C 1
ATOM 687 O O . SER A 1 91 ? -13.090 -7.353 11.017 1.00 95.88 91 SER A O 1
ATOM 689 N N . ARG A 1 92 ? -10.923 -6.790 11.237 1.00 94.50 92 ARG A N 1
ATOM 690 C CA . ARG A 1 92 ? -10.742 -7.239 12.627 1.00 94.50 92 ARG A CA 1
ATOM 691 C C . ARG A 1 92 ? -10.983 -6.138 13.657 1.00 94.50 92 ARG A C 1
ATOM 693 O O . ARG A 1 92 ? -10.870 -6.388 14.849 1.00 94.50 92 ARG A O 1
ATOM 700 N N . ASN A 1 93 ? -11.327 -4.931 13.213 1.00 94.31 93 ASN A N 1
ATOM 701 C CA . ASN A 1 93 ? -11.400 -3.721 14.029 1.00 94.31 93 ASN A CA 1
ATOM 702 C C . ASN A 1 93 ? -10.080 -3.312 14.711 1.00 94.31 93 ASN A C 1
ATOM 704 O O . ASN A 1 93 ? -10.111 -2.483 15.617 1.00 94.31 93 ASN A O 1
ATOM 708 N N . GLU A 1 94 ? -8.946 -3.818 14.229 1.00 95.31 94 GLU A N 1
ATOM 709 C CA . GLU A 1 94 ? -7.598 -3.583 14.770 1.00 95.31 94 GLU A CA 1
ATOM 710 C C . GLU A 1 94 ? -6.862 -2.436 14.058 1.00 95.31 94 GLU A C 1
ATOM 712 O O . GLU A 1 94 ? -5.830 -1.979 14.537 1.00 95.31 94 GLU A O 1
ATOM 717 N N . LEU A 1 95 ? -7.373 -1.960 12.916 1.00 96.62 95 LEU A N 1
ATOM 718 C CA . LEU A 1 95 ? -6.704 -0.925 12.125 1.00 96.62 95 LEU A CA 1
ATOM 719 C C . LEU A 1 95 ? -6.667 0.426 12.846 1.00 96.62 95 LEU A C 1
ATOM 721 O O . LEU A 1 95 ? -7.713 1.006 13.168 1.00 96.62 95 LEU A O 1
ATOM 725 N N . GLU A 1 96 ? -5.452 0.943 12.996 1.00 96.75 96 GLU A N 1
ATOM 726 C CA . GLU A 1 96 ? -5.152 2.253 13.558 1.00 96.75 96 GLU A CA 1
ATOM 727 C C . GLU A 1 96 ? -5.294 3.377 12.522 1.00 96.75 96 GLU A C 1
ATOM 729 O O . GLU A 1 96 ? -5.060 3.207 11.320 1.00 96.75 96 GLU A O 1
ATOM 734 N N . LEU A 1 97 ? -5.651 4.569 13.012 1.00 96.50 97 LEU A N 1
ATOM 735 C CA . LEU A 1 97 ? -5.801 5.770 12.188 1.00 96.50 97 LEU A CA 1
ATOM 736 C C . LEU A 1 97 ? -4.481 6.170 11.502 1.00 96.50 97 LEU A C 1
ATOM 738 O O . LEU A 1 97 ? -4.486 6.627 10.358 1.00 96.50 97 LEU A O 1
ATOM 742 N N . GLU A 1 98 ? -3.343 5.997 12.177 1.00 97.19 98 GLU A N 1
ATOM 743 C CA . GLU A 1 98 ? -2.023 6.304 11.612 1.00 97.19 98 GLU A CA 1
ATOM 744 C C . GLU A 1 98 ? -1.715 5.430 10.388 1.00 97.19 98 GLU A C 1
ATOM 746 O O . GLU A 1 98 ? -1.216 5.920 9.371 1.00 97.19 98 GLU A O 1
ATOM 751 N N . THR A 1 99 ? -2.074 4.148 10.439 1.00 97.50 99 THR A N 1
ATOM 752 C CA . THR A 1 99 ? -1.810 3.197 9.357 1.00 97.50 99 THR A CA 1
ATOM 753 C C . THR A 1 99 ? -2.613 3.517 8.102 1.00 97.50 99 THR A C 1
ATOM 755 O O . THR A 1 99 ? -2.051 3.535 7.003 1.00 97.50 99 THR A O 1
ATOM 758 N N . ILE A 1 100 ? -3.903 3.849 8.231 1.00 96.88 100 ILE A N 1
ATOM 759 C CA . ILE A 1 100 ? -4.716 4.257 7.072 1.00 96.88 100 ILE A CA 1
ATOM 760 C C . ILE A 1 100 ? -4.274 5.612 6.500 1.00 96.88 100 ILE A C 1
ATOM 762 O O . ILE A 1 100 ? -4.279 5.797 5.279 1.00 96.88 100 ILE A O 1
ATOM 766 N N . ASN A 1 101 ? -3.824 6.538 7.353 1.00 97.12 101 ASN A N 1
ATOM 767 C CA . ASN A 1 101 ? -3.230 7.805 6.925 1.00 97.12 101 ASN A CA 1
ATOM 768 C C . ASN A 1 101 ? -1.953 7.580 6.114 1.00 97.12 101 ASN A C 1
ATOM 770 O O . ASN A 1 101 ? -1.815 8.110 5.010 1.00 97.12 101 ASN A O 1
ATOM 774 N N . THR A 1 102 ? -1.057 6.739 6.627 1.00 98.06 102 THR A N 1
ATOM 775 C CA . THR A 1 102 ? 0.191 6.371 5.953 1.00 98.06 102 THR A CA 1
ATOM 776 C C . THR A 1 102 ? -0.087 5.706 4.604 1.00 98.06 102 THR A C 1
ATOM 778 O O . THR A 1 102 ? 0.525 6.075 3.603 1.00 98.06 102 THR A O 1
ATOM 781 N N . ALA A 1 103 ? -1.076 4.809 4.526 1.00 97.44 103 ALA A N 1
ATOM 782 C CA . ALA A 1 103 ? -1.483 4.161 3.275 1.00 97.44 103 ALA A CA 1
ATOM 783 C C . ALA A 1 103 ? -2.063 5.143 2.244 1.00 97.44 103 ALA A C 1
ATOM 785 O O . ALA A 1 103 ? -1.730 5.074 1.057 1.00 97.44 103 ALA A O 1
ATOM 786 N N . SER A 1 104 ? -2.895 6.084 2.693 1.00 96.38 104 SER A N 1
ATOM 787 C CA . SER A 1 104 ? -3.506 7.105 1.831 1.00 96.38 104 SER A CA 1
ATOM 788 C C . SER A 1 104 ? -2.462 8.086 1.291 1.00 96.38 104 SER A C 1
ATOM 790 O O . SER A 1 104 ? -2.463 8.419 0.099 1.00 96.38 104 SER A O 1
ATOM 792 N N . LYS A 1 105 ? -1.508 8.484 2.142 1.00 97.00 105 LYS A N 1
ATOM 793 C CA . LYS A 1 105 ? -0.354 9.297 1.750 1.00 97.00 105 LYS A CA 1
ATOM 794 C C . LYS A 1 105 ? 0.528 8.568 0.738 1.00 97.00 105 LYS A C 1
ATOM 796 O O . LYS A 1 105 ? 0.788 9.114 -0.332 1.00 97.00 105 LYS A O 1
ATOM 801 N N . ALA A 1 106 ? 0.900 7.318 1.010 1.00 97.38 106 ALA A N 1
ATOM 802 C CA . ALA A 1 106 ? 1.723 6.515 0.107 1.00 97.38 106 ALA A CA 1
ATOM 803 C C . ALA A 1 106 ? 1.064 6.315 -1.268 1.00 97.38 106 ALA A C 1
ATOM 805 O O . ALA A 1 106 ? 1.740 6.422 -2.290 1.00 97.38 106 ALA A O 1
ATOM 806 N N . CYS A 1 107 ? -0.257 6.097 -1.330 1.00 96.25 107 CYS A N 1
ATOM 807 C CA . CYS A 1 107 ? -0.984 6.047 -2.607 1.00 96.25 107 CYS A CA 1
ATOM 808 C C . CYS A 1 107 ? -0.848 7.348 -3.403 1.00 96.25 107 CYS A C 1
ATOM 810 O O . CYS A 1 107 ? -0.648 7.311 -4.617 1.00 96.25 107 CYS A O 1
ATOM 812 N N . SER A 1 108 ? -0.941 8.490 -2.725 1.00 95.38 108 SER A N 1
ATOM 813 C CA . SER A 1 108 ? -0.851 9.809 -3.353 1.00 95.38 108 SER A CA 1
ATOM 814 C C . SER A 1 108 ? 0.562 10.100 -3.857 1.00 95.38 108 SER A C 1
ATOM 816 O O . SER A 1 108 ? 0.739 10.540 -4.992 1.00 95.38 108 SER A O 1
ATOM 818 N N . GLU A 1 109 ? 1.582 9.763 -3.072 1.00 95.94 109 GLU A N 1
ATOM 819 C CA . GLU A 1 109 ? 2.981 9.857 -3.497 1.00 95.94 109 GLU A CA 1
ATOM 820 C C . GLU A 1 109 ? 3.273 8.938 -4.689 1.00 95.94 109 GLU A C 1
ATOM 822 O O . GLU A 1 109 ? 3.831 9.386 -5.690 1.00 95.94 109 GLU A O 1
ATOM 827 N N . CYS A 1 110 ? 2.828 7.677 -4.644 1.00 95.56 110 CYS A N 1
ATOM 828 C CA . CYS A 1 110 ? 2.984 6.738 -5.759 1.00 95.56 110 CYS A CA 1
ATOM 829 C C . CYS A 1 110 ? 2.258 7.227 -7.020 1.00 95.56 110 CYS A C 1
ATOM 831 O O . CYS A 1 110 ? 2.771 7.076 -8.128 1.00 95.56 110 CYS A O 1
ATOM 833 N N . TRP A 1 111 ? 1.085 7.853 -6.873 1.00 94.81 111 TRP A N 1
ATOM 834 C CA . TRP A 1 111 ? 0.346 8.454 -7.986 1.00 94.81 111 TRP A CA 1
ATOM 835 C C . TRP A 1 111 ? 1.124 9.591 -8.657 1.00 94.81 111 TRP A C 1
ATOM 837 O O . TRP A 1 111 ? 1.144 9.690 -9.893 1.00 94.81 111 TRP A O 1
ATOM 847 N N . MET A 1 112 ? 1.768 10.436 -7.848 1.00 93.19 112 MET A N 1
ATOM 848 C CA . MET A 1 112 ? 2.616 11.528 -8.321 1.00 93.19 112 MET A CA 1
ATOM 849 C C . MET A 1 112 ? 3.871 10.992 -9.010 1.00 93.19 112 MET A C 1
ATOM 851 O O . MET A 1 112 ? 4.136 11.366 -10.150 1.00 93.19 112 MET A O 1
ATOM 855 N N . VAL A 1 113 ? 4.593 10.056 -8.386 1.00 92.44 113 VAL A N 1
ATOM 856 C CA . VAL A 1 113 ? 5.802 9.433 -8.959 1.00 92.44 113 VAL A CA 1
ATOM 857 C C . VAL A 1 113 ? 5.495 8.750 -10.292 1.00 92.44 113 VAL A C 1
ATOM 859 O O . VAL A 1 113 ? 6.145 9.046 -11.295 1.00 92.44 113 VAL A O 1
ATOM 862 N N . ALA A 1 114 ? 4.447 7.922 -10.346 1.00 91.38 114 ALA A N 1
ATOM 863 C CA . ALA A 1 114 ? 4.012 7.254 -11.575 1.00 91.38 114 ALA A CA 1
ATOM 864 C C . ALA A 1 114 ? 3.585 8.240 -12.680 1.00 91.38 114 ALA A C 1
ATOM 866 O O . ALA A 1 114 ? 3.582 7.894 -13.859 1.00 91.38 114 ALA A O 1
ATOM 867 N N . GLY A 1 115 ? 3.195 9.463 -12.308 1.00 87.94 115 GLY A N 1
ATOM 868 C CA . GLY A 1 115 ? 2.836 10.531 -13.235 1.00 87.94 115 GLY A CA 1
ATOM 869 C C . GLY A 1 115 ? 4.006 11.340 -13.780 1.00 87.94 115 GLY A C 1
ATOM 870 O O . GLY A 1 115 ? 3.899 11.882 -14.878 1.00 87.94 115 GLY A O 1
ATOM 871 N N . SER A 1 116 ? 5.095 11.432 -13.022 1.00 85.50 116 SER A N 1
ATOM 872 C CA . SER A 1 116 ? 6.232 12.300 -13.339 1.00 85.50 116 SER A CA 1
ATOM 873 C C . SER A 1 116 ? 7.248 11.655 -14.291 1.00 85.50 116 SER A C 1
ATOM 875 O O . SER A 1 116 ? 8.089 12.358 -14.846 1.00 85.50 116 SER A O 1
ATOM 877 N N . TRP A 1 117 ? 7.184 10.336 -14.505 1.00 79.50 117 TRP A N 1
ATOM 878 C CA . TRP A 1 117 ? 8.188 9.579 -15.260 1.00 79.50 117 TRP A CA 1
ATOM 879 C C . TRP A 1 117 ? 7.613 9.016 -16.563 1.00 79.50 117 TRP A C 1
ATOM 881 O O . TRP A 1 117 ? 6.579 8.341 -16.581 1.00 79.50 117 TRP A O 1
ATOM 891 N N . ARG A 1 118 ? 8.311 9.255 -17.680 1.00 70.94 118 ARG A N 1
ATOM 892 C CA . ARG A 1 118 ? 7.968 8.638 -18.970 1.00 70.94 118 ARG A CA 1
ATOM 893 C C . ARG A 1 118 ? 8.231 7.131 -18.881 1.00 70.94 118 ARG A C 1
ATOM 895 O O . ARG A 1 118 ? 9.326 6.729 -18.516 1.00 70.94 118 ARG A O 1
ATOM 902 N N . GLY A 1 119 ? 7.230 6.313 -19.210 1.00 70.69 119 GLY A N 1
ATOM 903 C CA . GLY A 1 119 ? 7.315 4.845 -19.140 1.00 70.69 119 GLY A CA 1
ATOM 904 C C . GLY A 1 119 ? 6.585 4.203 -17.953 1.00 70.69 119 GLY A C 1
ATOM 905 O O . GLY A 1 119 ? 6.357 2.999 -17.979 1.00 70.69 119 GLY A O 1
ATOM 906 N N . LEU A 1 120 ? 6.118 4.984 -16.968 1.00 74.94 120 LEU A N 1
ATOM 907 C CA . LEU A 1 120 ? 5.330 4.481 -15.826 1.00 74.94 120 LEU A CA 1
ATOM 908 C C . LEU A 1 120 ? 3.811 4.657 -15.988 1.00 74.94 120 LEU A C 1
ATOM 910 O O . LEU A 1 120 ? 3.059 4.571 -15.017 1.00 74.94 120 LEU A O 1
ATOM 914 N N . SER A 1 121 ? 3.311 4.852 -17.210 1.00 70.56 121 SER A N 1
ATOM 915 C CA . SER A 1 121 ? 1.870 5.019 -17.466 1.00 70.56 121 SER A CA 1
ATOM 916 C C . SER A 1 121 ? 1.040 3.831 -16.962 1.00 70.56 121 SER A C 1
ATOM 918 O O . SER A 1 121 ? -0.011 4.031 -16.351 1.00 70.56 121 SER A O 1
ATOM 920 N N . ASN A 1 122 ? 1.550 2.607 -17.126 1.00 79.12 122 ASN A N 1
ATOM 921 C CA . ASN A 1 122 ? 0.915 1.384 -16.624 1.00 79.12 122 ASN A CA 1
ATOM 922 C C . ASN A 1 122 ? 0.885 1.324 -15.085 1.00 79.12 122 ASN A C 1
ATOM 924 O O . ASN A 1 122 ? -0.012 0.714 -14.503 1.00 79.12 122 ASN A O 1
ATOM 928 N N . CYS A 1 123 ? 1.807 2.015 -14.408 1.00 88.19 123 CYS A N 1
ATOM 929 C CA . CYS A 1 123 ? 1.859 2.063 -12.949 1.00 88.19 123 CYS A CA 1
ATOM 930 C C . CYS A 1 123 ? 0.673 2.834 -12.352 1.00 88.19 123 CYS A C 1
ATOM 932 O O . CYS A 1 123 ? 0.169 2.464 -11.294 1.00 88.19 123 CYS A O 1
ATOM 934 N N . ARG A 1 124 ? 0.149 3.861 -13.036 1.00 91.19 124 ARG A N 1
ATOM 935 C CA . ARG A 1 124 ? -1.048 4.582 -12.562 1.00 91.19 124 ARG A CA 1
ATOM 936 C C . ARG A 1 124 ? -2.285 3.687 -12.483 1.00 91.19 124 ARG A C 1
ATOM 938 O O . ARG A 1 124 ? -3.103 3.884 -11.589 1.00 91.19 124 ARG A O 1
ATOM 945 N N . GLY A 1 125 ? -2.422 2.710 -13.383 1.00 92.88 125 GLY A N 1
ATOM 946 C CA . GLY A 1 125 ? -3.484 1.701 -13.297 1.00 92.88 125 GLY A CA 1
ATOM 947 C C . GLY A 1 125 ? -3.381 0.903 -11.998 1.00 92.88 125 GLY A C 1
ATOM 948 O O . GLY A 1 125 ? -4.321 0.871 -11.209 1.00 92.88 125 GLY A O 1
ATOM 949 N N . LYS A 1 126 ? -2.180 0.398 -11.712 1.00 94.75 126 LYS A N 1
ATOM 950 C CA . LYS A 1 126 ? -1.873 -0.349 -10.488 1.00 94.75 126 LYS A CA 1
ATOM 951 C C . LYS A 1 126 ? -2.088 0.472 -9.206 1.00 94.75 126 LYS A C 1
ATOM 953 O O . LYS A 1 126 ? -2.690 -0.024 -8.258 1.00 94.75 126 LYS A O 1
ATOM 958 N N . VAL A 1 127 ? -1.690 1.750 -9.185 1.00 95.56 127 VAL A N 1
ATOM 959 C CA . VAL A 1 127 ? -1.968 2.657 -8.049 1.00 95.56 127 VAL A CA 1
ATOM 960 C C . VAL A 1 127 ? -3.476 2.840 -7.841 1.00 95.56 127 VAL A C 1
ATOM 962 O O . VAL A 1 127 ? -3.935 2.812 -6.701 1.00 95.56 127 VAL A O 1
ATOM 965 N N . LYS A 1 128 ? -4.275 2.981 -8.913 1.00 95.25 128 LYS A N 1
ATOM 966 C CA . LYS A 1 128 ? -5.744 3.081 -8.794 1.00 95.25 128 LYS A CA 1
ATOM 967 C C . LYS A 1 128 ? -6.363 1.828 -8.197 1.00 95.25 128 LYS A C 1
ATOM 969 O O . LYS A 1 128 ? -7.282 1.949 -7.395 1.00 95.25 128 LYS A O 1
ATOM 974 N N . GLU A 1 129 ? -5.891 0.648 -8.584 1.00 95.94 129 GLU A N 1
ATOM 975 C CA . GLU A 1 129 ? -6.384 -0.614 -8.027 1.00 95.94 129 GLU A CA 1
ATOM 976 C C . GLU A 1 129 ? -6.132 -0.691 -6.520 1.00 95.94 129 GLU A C 1
ATOM 978 O O . GLU A 1 129 ? -7.040 -1.020 -5.756 1.00 95.94 129 GLU A O 1
ATOM 983 N N . VAL A 1 130 ? -4.930 -0.311 -6.078 1.00 95.94 130 VAL A N 1
ATOM 984 C CA . VAL A 1 130 ? -4.584 -0.257 -4.652 1.00 95.94 130 VAL A CA 1
ATOM 985 C C . VAL A 1 130 ? -5.421 0.798 -3.916 1.00 95.94 130 VAL A C 1
ATOM 987 O O . VAL A 1 130 ? -6.022 0.501 -2.882 1.00 95.94 130 VAL A O 1
ATOM 990 N N . ALA A 1 131 ? -5.559 2.001 -4.476 1.00 94.75 131 ALA A N 1
ATOM 991 C CA . ALA A 1 131 ? -6.393 3.0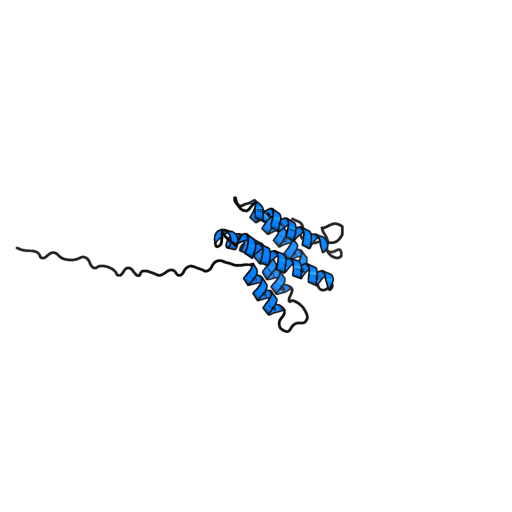57 -3.901 1.00 94.75 131 ALA A CA 1
ATOM 992 C C . ALA A 1 131 ? -7.876 2.649 -3.811 1.00 94.75 131 ALA A C 1
ATOM 994 O O . ALA A 1 131 ? -8.561 2.985 -2.846 1.00 94.75 131 ALA A O 1
ATOM 995 N N . ALA A 1 132 ? -8.380 1.877 -4.779 1.00 95.69 132 ALA A N 1
ATOM 996 C CA . ALA A 1 132 ? -9.741 1.351 -4.752 1.00 95.69 132 ALA A CA 1
ATOM 997 C C . ALA A 1 132 ? -9.961 0.353 -3.605 1.00 95.69 132 ALA A C 1
ATOM 999 O O . ALA A 1 132 ? -11.064 0.303 -3.06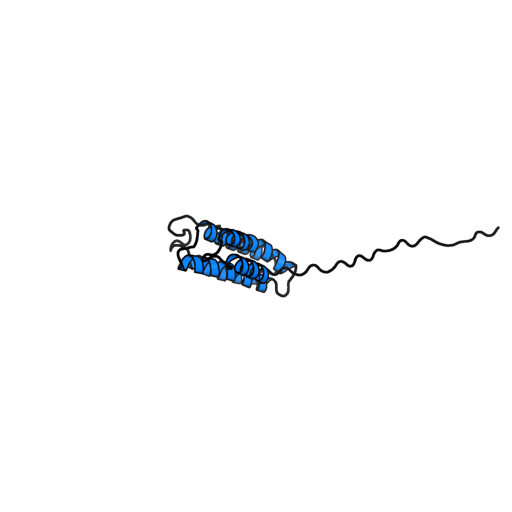0 1.00 95.69 132 ALA A O 1
ATOM 1000 N N . LYS A 1 133 ? -8.932 -0.409 -3.206 1.00 95.12 133 LYS A N 1
ATOM 1001 C CA . LYS A 1 133 ? -8.984 -1.258 -2.005 1.00 95.12 133 LYS A CA 1
ATOM 1002 C C . LYS A 1 133 ? -9.058 -0.411 -0.737 1.00 95.12 133 LYS A C 1
ATOM 1004 O O . LYS A 1 133 ? -9.947 -0.644 0.076 1.00 95.12 133 LYS A O 1
ATOM 1009 N N . LEU A 1 134 ? -8.202 0.608 -0.606 1.00 93.88 134 LEU A N 1
ATOM 1010 C CA . LEU A 1 134 ? -8.224 1.520 0.549 1.00 93.88 134 LEU A CA 1
ATOM 1011 C C . LEU A 1 134 ? -9.549 2.270 0.677 1.00 93.88 134 LEU A C 1
ATOM 1013 O O . LEU A 1 134 ? -10.064 2.419 1.779 1.00 93.88 134 LEU A O 1
ATOM 1017 N N . LYS A 1 135 ? -10.164 2.670 -0.440 1.00 93.56 135 LYS A N 1
ATOM 1018 C CA . LYS A 1 135 ? -11.470 3.342 -0.428 1.00 93.56 135 LYS A CA 1
ATOM 1019 C C . LYS A 1 135 ? -12.574 2.508 0.238 1.00 93.56 135 LYS A C 1
ATOM 1021 O O . LYS A 1 135 ? -13.522 3.088 0.746 1.00 93.56 135 LYS A O 1
ATOM 1026 N N . ARG A 1 136 ? -12.457 1.173 0.266 1.00 92.44 136 ARG A N 1
ATOM 1027 C CA . ARG A 1 136 ? -13.418 0.282 0.951 1.00 92.44 136 ARG A CA 1
ATOM 1028 C C . ARG A 1 136 ? -13.309 0.330 2.476 1.00 92.44 136 ARG A C 1
ATOM 1030 O O . ARG A 1 136 ? -14.209 -0.159 3.144 1.00 92.44 136 ARG A O 1
ATOM 1037 N N . VAL A 1 137 ? -12.207 0.864 2.997 1.00 94.44 137 VAL A N 1
ATOM 1038 C CA . VAL A 1 137 ? -11.937 1.008 4.434 1.00 94.44 137 VAL A CA 1
ATOM 1039 C C . VAL A 1 137 ? -12.436 2.355 4.961 1.00 94.44 137 VAL A C 1
ATOM 1041 O O . VAL A 1 137 ? -12.742 2.474 6.143 1.00 94.44 137 VAL A O 1
ATOM 1044 N N . LEU A 1 138 ? -12.507 3.369 4.094 1.00 94.31 138 LEU A N 1
ATOM 1045 C CA . LEU A 1 138 ? -12.935 4.719 4.454 1.00 94.31 138 LEU A CA 1
ATOM 1046 C C . LEU A 1 138 ? -14.449 4.800 4.676 1.00 94.31 138 LEU A C 1
ATOM 1048 O O . LEU A 1 138 ? -15.228 4.017 4.129 1.00 94.31 138 LEU A O 1
ATOM 1052 N N . ASP A 1 139 ? -14.857 5.815 5.431 1.00 93.88 139 ASP A N 1
ATOM 1053 C CA . ASP A 1 139 ? -16.260 6.162 5.624 1.00 93.88 139 ASP A CA 1
ATOM 1054 C C . ASP A 1 139 ? -16.911 6.571 4.281 1.00 93.88 139 ASP A C 1
ATOM 1056 O O . ASP A 1 139 ? -16.209 6.916 3.323 1.00 93.88 139 ASP A O 1
ATOM 1060 N N . PRO A 1 140 ? -18.256 6.613 4.174 1.00 92.19 140 PRO A N 1
ATOM 1061 C CA . PRO A 1 140 ? -18.951 6.910 2.913 1.00 92.19 140 PRO A CA 1
ATOM 1062 C C . PRO A 1 140 ? -18.556 8.231 2.233 1.00 92.19 140 PRO A C 1
ATOM 1064 O O . PRO A 1 140 ? -18.707 8.373 1.020 1.00 92.19 140 PRO A O 1
ATOM 1067 N N . ASN A 1 141 ? -18.037 9.198 2.995 1.00 90.12 141 ASN A N 1
ATOM 1068 C CA . ASN A 1 141 ? -17.534 10.467 2.464 1.00 90.12 141 ASN A CA 1
ATOM 1069 C C . ASN A 1 141 ? -16.180 10.333 1.728 1.00 90.12 141 ASN A C 1
ATOM 1071 O O . ASN A 1 141 ? -15.774 11.265 1.034 1.00 90.12 141 ASN A O 1
ATOM 1075 N N . GLY A 1 142 ? -15.485 9.200 1.876 1.00 89.00 142 GLY A N 1
ATOM 1076 C CA . GLY A 1 142 ? -14.177 8.913 1.290 1.00 89.00 142 GLY A CA 1
ATOM 1077 C C . GLY A 1 142 ? -13.024 9.769 1.820 1.00 89.00 142 GLY A C 1
ATOM 1078 O O . GLY A 1 142 ? -11.991 9.837 1.162 1.00 89.00 142 GLY A O 1
ATOM 1079 N N . LYS A 1 143 ? -13.205 10.456 2.952 1.00 91.50 143 LYS A N 1
ATOM 1080 C CA . LYS A 1 143 ? -12.247 11.410 3.544 1.00 91.50 143 LYS A CA 1
ATOM 1081 C C . LYS A 1 143 ? -11.979 11.165 5.025 1.00 91.50 143 LYS A C 1
ATOM 1083 O O . LYS A 1 143 ? -11.031 11.723 5.569 1.00 91.50 143 LYS A O 1
ATOM 1088 N N . THR A 1 144 ? -12.815 10.368 5.680 1.00 95.12 144 THR A N 1
ATOM 1089 C CA . THR A 1 144 ? -12.653 10.018 7.088 1.00 95.12 144 THR A CA 1
ATOM 1090 C C . THR A 1 144 ? -12.560 8.512 7.273 1.00 95.12 144 THR A C 1
ATOM 1092 O O . THR A 1 144 ? -12.959 7.729 6.407 1.00 95.12 144 THR A O 1
ATOM 1095 N N . TYR A 1 145 ? -12.008 8.115 8.410 1.00 96.06 145 TYR A N 1
ATOM 1096 C CA . TYR A 1 145 ? -12.009 6.750 8.904 1.00 96.06 145 TYR A CA 1
ATOM 1097 C C . TYR A 1 145 ? -12.517 6.772 10.341 1.00 96.06 145 TYR A C 1
ATOM 1099 O O . TYR A 1 145 ? -11.858 7.331 11.217 1.00 96.06 145 TYR A O 1
ATOM 1107 N N . ARG A 1 146 ? -13.696 6.185 10.584 1.00 94.12 146 ARG A N 1
ATOM 1108 C CA . ARG A 1 146 ? -14.365 6.213 11.897 1.00 94.12 146 ARG A CA 1
ATOM 1109 C C . ARG A 1 146 ? -14.583 7.641 12.422 1.00 94.12 146 ARG A C 1
ATOM 1111 O O . ARG A 1 146 ? -14.463 7.892 13.616 1.00 94.12 146 ARG A O 1
ATOM 1118 N N . GLY A 1 147 ? -14.906 8.571 11.523 1.00 93.50 147 GLY A N 1
ATOM 1119 C CA . GLY A 1 147 ? -15.147 9.984 11.840 1.00 93.50 147 GLY A CA 1
ATOM 1120 C C . GLY A 1 147 ? -13.893 10.859 11.916 1.00 93.50 147 GLY A C 1
ATOM 1121 O O . GLY A 1 147 ? -14.017 12.079 11.857 1.00 93.50 147 GLY A O 1
ATOM 1122 N N . GLU A 1 148 ? -12.700 10.267 11.963 1.00 95.81 148 GLU A N 1
ATOM 1123 C CA . GLU A 1 148 ? -11.431 10.998 11.995 1.00 95.81 148 GLU A CA 1
ATOM 1124 C C . GLU A 1 148 ? -10.925 11.302 10.585 1.00 95.81 148 GLU A C 1
ATOM 1126 O O . GLU A 1 148 ? -11.067 10.486 9.671 1.00 95.81 148 GLU A O 1
ATOM 1131 N N . ALA A 1 149 ? -10.315 12.471 10.392 1.00 93.88 149 ALA A N 1
ATOM 1132 C CA . ALA A 1 149 ? -9.790 12.872 9.091 1.00 93.88 149 ALA A CA 1
ATOM 1133 C C . ALA A 1 149 ? -8.642 11.953 8.638 1.00 93.88 149 ALA A C 1
ATOM 1135 O O . ALA A 1 149 ? -7.698 11.682 9.384 1.00 93.88 149 ALA A O 1
ATOM 1136 N N . VAL A 1 150 ? -8.716 11.506 7.384 1.00 94.12 150 VAL A N 1
ATOM 1137 C CA . VAL A 1 150 ? -7.635 10.786 6.707 1.00 94.12 150 VAL A CA 1
ATOM 1138 C C . VAL A 1 150 ? -6.962 11.729 5.718 1.00 94.12 150 VAL A C 1
ATOM 1140 O O . VAL A 1 150 ? -7.598 12.625 5.167 1.00 94.12 150 VAL A O 1
ATOM 1143 N N . TYR A 1 151 ? -5.670 11.523 5.485 1.00 90.00 151 TYR A N 1
ATOM 1144 C CA . TYR A 1 151 ? -4.894 12.233 4.486 1.00 90.00 151 TYR A CA 1
ATOM 1145 C C . TYR A 1 151 ? -5.632 12.266 3.143 1.00 90.00 151 TYR A C 1
ATOM 1147 O O . TYR A 1 151 ? -5.922 11.227 2.542 1.00 90.00 151 TYR A O 1
ATOM 1155 N N . THR A 1 152 ? -5.878 13.479 2.658 1.00 77.06 152 THR A N 1
ATOM 1156 C CA . THR A 1 152 ? -6.375 13.758 1.313 1.00 77.06 152 THR A CA 1
ATOM 1157 C C . THR A 1 152 ? -5.340 14.623 0.592 1.00 77.06 152 THR A C 1
ATOM 1159 O O . THR A 1 152 ? -4.991 15.669 1.146 1.00 77.06 152 THR A O 1
ATOM 1162 N N . PRO A 1 153 ? -4.833 14.209 -0.584 1.00 58.84 153 PRO A N 1
ATOM 1163 C CA . PRO A 1 153 ? -3.930 15.031 -1.388 1.00 58.84 153 PRO A CA 1
ATOM 1164 C C . PRO A 1 153 ? -4.611 16.284 -1.952 1.00 58.84 153 PRO A C 1
ATOM 1166 O O . PRO A 1 153 ? -5.857 16.276 -2.107 1.00 58.84 153 PRO A O 1
#

pLDDT: mean 86.39, std 14.68, range [42.16, 98.06]

Foldseek 3Di:
DDDDDDDDDDDDPPPPPPDDDDADFLLVVLVVLQVVQPPPDPDGDLVSLLVSLLCLLVQLVRLCPRPVPCSLVSSLNNLLVSLVVQLVCLVVVNHDLSSLQSNQVSLVSQCVSLVPDPPSVVSNVSSVVSVVSSQVQADPVSQHHPPHGHDDD

Organism: NCBI:txid703135

Secondary structure (DSSP, 8-state):
------------------PPPPPP-HHHHHHHHHHHHTSS-SS--HHHHHHHHHTHHHHHHHHHHH-TTTHHHHHHHHHHHHHHHHHHHHHTT---HHHHHHHHHHHHHHHHHHHHSTT-HHHHHHHHHHHHHHHTTS-TTSSEETTEE----

Radius of gyration: 23.55 Å; chains: 1; bounding box: 98×30×44 Å

Sequence (153 aa):
MSQPQQSPSEAPQSNVMISPIPPTDYGAFVIDVLARTSRGSRSIDQKELCQCIGLASSFLVTDTTINPQTGIDTWYVGFSRVVDVVVALHSRNELELETINTASKACSECWMVAGSWRGLSNCRGKVKEVAAKLKRVLDPNGKTYRGEAVYTP